Protein AF-A0A072NNE7-F1 (afdb_monomer_lite)

Organism: NCBI:txid1348973

Secondary structure (DSSP, 8-state):
-HHHHHHHHHHHHHHHHHHHHHS-GGG---S-HHHHH-TTT--SS---SS-----EEEEE--TTTHHHHHHHHHHTT---EEEE-HHHHTT-HHHHTS--

Sequence (100 aa):
MRFFRCFLIIEILFLVFVGLACFPISAHATSYPLQAKYPEVMIYKAHTTQKVIALSFDDGPDQRFTPLILNILNKYDVKATFFFIGYKSSDLPRCCKKNL

Radius of gyration: 27.36 Å; chains: 1; bounding box: 34×36×84 Å

Structure (mmCIF, N/CA/C/O backbone):
data_AF-A0A072NNE7-F1
#
_entry.id   AF-A0A072NNE7-F1
#
loop_
_atom_site.group_PDB
_atom_site.id
_atom_site.type_symbol
_atom_site.label_atom_id
_atom_site.label_alt_id
_atom_site.label_comp_id
_atom_site.label_asym_id
_atom_site.label_entity_id
_atom_site.label_seq_id
_atom_site.pdbx_PDB_ins_code
_atom_site.Cartn_x
_atom_site.Cartn_y
_atom_site.Cartn_z
_atom_site.occupancy
_atom_site.B_iso_or_equiv
_atom_site.auth_seq_id
_atom_site.auth_comp_id
_atom_site.auth_asym_id
_atom_site.auth_atom_id
_atom_site.pdbx_PDB_model_num
ATOM 1 N N . MET A 1 1 ? -16.130 17.038 64.021 1.00 59.88 1 MET A N 1
ATOM 2 C CA . MET A 1 1 ? -15.289 16.091 63.241 1.00 59.88 1 MET A CA 1
ATOM 3 C C . MET A 1 1 ? -15.932 15.570 61.945 1.00 59.88 1 MET A C 1
ATOM 5 O O . MET A 1 1 ? -15.197 15.313 61.005 1.00 59.88 1 MET A O 1
ATOM 9 N N . ARG A 1 2 ? -17.266 15.414 61.842 1.00 64.38 2 ARG A N 1
ATOM 10 C CA . ARG A 1 2 ? -17.942 14.986 60.591 1.00 64.38 2 ARG A CA 1
ATOM 11 C C . ARG A 1 2 ? -17.902 16.032 59.462 1.00 64.38 2 ARG A C 1
ATOM 13 O O . ARG A 1 2 ? -17.668 15.671 58.320 1.00 64.38 2 ARG A O 1
ATOM 20 N N . PHE A 1 3 ? -18.040 17.316 59.797 1.00 66.75 3 PHE A N 1
ATOM 21 C CA . PHE A 1 3 ? -18.038 18.420 58.825 1.00 66.75 3 PHE A CA 1
ATOM 22 C C . PHE A 1 3 ? -16.689 18.573 58.096 1.00 66.75 3 PHE A C 1
ATOM 24 O O . PHE A 1 3 ? -16.640 18.683 56.878 1.00 66.75 3 PHE A O 1
ATOM 31 N N . PHE A 1 4 ? -15.585 18.447 58.841 1.00 73.25 4 PHE A N 1
ATOM 32 C CA . PHE A 1 4 ? -14.223 18.496 58.299 1.00 73.25 4 PHE A CA 1
ATOM 33 C C . PHE A 1 4 ? -13.918 17.312 57.364 1.00 73.25 4 PHE A C 1
ATOM 35 O O . PHE A 1 4 ? -13.197 17.457 56.384 1.00 73.25 4 PHE A O 1
ATOM 42 N N . ARG A 1 5 ? -14.520 16.142 57.631 1.00 75.06 5 ARG A N 1
ATOM 43 C CA . ARG A 1 5 ? -14.397 14.954 56.771 1.00 75.06 5 ARG A CA 1
ATOM 44 C C . ARG A 1 5 ? -15.151 15.122 55.450 1.00 75.06 5 ARG A C 1
ATOM 46 O O . ARG A 1 5 ? -14.619 14.713 54.430 1.00 75.06 5 ARG A O 1
ATOM 53 N N . CYS A 1 6 ? -16.330 15.754 55.437 1.00 75.12 6 CYS A N 1
ATOM 54 C CA . CYS A 1 6 ? -17.034 16.060 54.183 1.00 75.12 6 CYS A CA 1
ATOM 55 C C . CYS A 1 6 ? -16.293 17.100 53.338 1.00 75.12 6 CYS A C 1
ATOM 57 O O . CYS A 1 6 ? -16.187 16.921 52.130 1.00 75.12 6 CYS A O 1
ATOM 59 N N . PHE A 1 7 ? -15.748 18.146 53.965 1.00 81.38 7 PHE A N 1
ATOM 60 C CA . PHE A 1 7 ? -14.992 19.178 53.253 1.00 81.38 7 PHE A CA 1
ATOM 61 C C . PHE A 1 7 ? -13.748 18.594 52.564 1.00 81.38 7 PHE A C 1
ATOM 63 O O . PHE A 1 7 ? -13.526 18.825 51.381 1.00 81.38 7 PHE A O 1
ATOM 70 N N . LEU A 1 8 ? -13.011 17.728 53.270 1.00 82.56 8 LEU A N 1
ATOM 71 C CA . LEU A 1 8 ? -11.851 17.026 52.718 1.00 82.56 8 LEU A CA 1
ATOM 72 C C . LEU A 1 8 ? -12.220 16.102 51.542 1.00 82.56 8 LEU A C 1
ATOM 74 O O . LEU A 1 8 ? -11.478 16.019 50.571 1.00 82.56 8 LEU A O 1
ATOM 78 N N . ILE A 1 9 ? -13.367 15.417 51.608 1.00 87.75 9 ILE A N 1
ATOM 79 C CA . ILE A 1 9 ? -13.832 14.539 50.523 1.00 87.75 9 ILE A CA 1
ATOM 80 C C . ILE A 1 9 ? -14.207 15.355 49.282 1.00 87.75 9 ILE A C 1
ATOM 82 O O . ILE A 1 9 ? -13.862 14.955 48.175 1.00 87.75 9 ILE A O 1
ATOM 86 N N . ILE A 1 10 ? -14.883 16.493 49.453 1.00 88.69 10 ILE A N 1
ATOM 87 C CA . ILE A 1 10 ? -15.289 17.356 48.335 1.00 88.69 10 ILE A CA 1
ATOM 88 C C . ILE A 1 10 ? -14.060 17.949 47.634 1.00 88.69 10 ILE A C 1
ATOM 90 O O . ILE A 1 10 ? -13.996 17.909 46.409 1.00 88.69 10 ILE A O 1
ATOM 94 N N . GLU A 1 11 ? -13.060 18.405 48.389 1.00 87.31 11 GLU A N 1
ATOM 95 C CA . GLU A 1 11 ? -11.783 18.891 47.843 1.00 87.31 11 GLU A CA 1
ATOM 96 C C . GLU A 1 11 ? -11.021 17.796 47.081 1.00 87.31 11 GLU A C 1
ATOM 98 O O . GLU A 1 11 ? -10.560 18.011 45.961 1.00 87.31 11 GLU A O 1
ATOM 103 N N . ILE A 1 12 ? -10.946 16.579 47.634 1.00 89.81 12 ILE A N 1
ATOM 104 C CA . ILE A 1 12 ? -10.305 15.443 46.952 1.00 89.81 12 ILE A CA 1
ATOM 105 C C . ILE A 1 12 ? -11.055 15.088 45.662 1.00 89.81 12 ILE A C 1
ATOM 107 O O . ILE A 1 12 ? -10.425 14.869 44.630 1.00 89.81 12 ILE 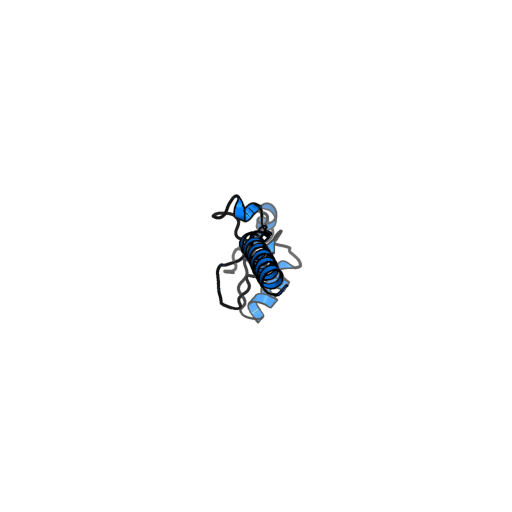A O 1
ATOM 111 N N . LEU A 1 13 ? -12.390 15.052 45.689 1.00 90.38 13 LEU A N 1
ATOM 112 C CA . LEU A 1 13 ? -13.200 14.766 44.503 1.00 90.38 13 LEU A CA 1
ATOM 113 C C . LEU A 1 13 ? -13.061 15.859 43.436 1.00 90.38 13 LEU A C 1
ATOM 115 O O . LEU A 1 13 ? -12.994 15.537 42.251 1.00 90.38 13 LEU A O 1
ATOM 119 N N . PHE A 1 14 ? -12.966 17.127 43.840 1.00 90.00 14 PHE A N 1
ATOM 120 C CA . PHE A 1 14 ? -12.728 18.246 42.932 1.00 90.00 14 PHE A CA 1
ATOM 121 C C . PHE A 1 14 ? -11.342 18.158 42.283 1.00 90.00 14 PHE A C 1
ATOM 123 O O . PHE A 1 14 ? -11.235 18.263 41.063 1.00 90.00 14 PHE A O 1
ATOM 130 N N . LEU A 1 15 ? -10.295 17.862 43.058 1.00 86.69 15 LEU A N 1
ATOM 131 C CA . LEU A 1 15 ? -8.940 17.659 42.535 1.00 86.69 15 LEU A CA 1
ATOM 132 C C . LEU A 1 15 ? -8.844 16.444 41.600 1.00 86.69 15 LEU A C 1
ATOM 134 O O . LEU A 1 15 ? -8.152 16.511 40.587 1.00 86.69 15 LEU A O 1
ATOM 138 N N . VAL A 1 16 ? -9.566 15.356 41.887 1.00 88.06 16 VAL A N 1
ATOM 139 C CA . VAL A 1 16 ? -9.652 14.185 40.996 1.00 88.06 16 VAL A CA 1
ATOM 140 C C . VAL A 1 16 ? -10.404 14.523 39.708 1.00 88.06 16 VAL A C 1
ATOM 142 O O . VAL A 1 16 ? -9.962 14.131 38.631 1.00 88.06 16 VAL A O 1
ATOM 145 N N . PHE A 1 17 ? -11.504 15.274 39.788 1.00 88.06 17 PHE A N 1
ATOM 146 C CA . PHE A 1 17 ? -12.270 15.699 38.616 1.00 88.06 17 PHE A CA 1
ATOM 147 C C . PHE A 1 17 ? -11.467 16.652 37.725 1.00 88.06 17 PHE A C 1
ATOM 149 O O . PHE A 1 17 ? -11.391 16.438 36.517 1.00 88.06 17 PHE A O 1
ATOM 156 N N . VAL A 1 18 ? -10.806 17.653 38.317 1.00 85.69 18 VAL A N 1
ATOM 157 C CA . VAL A 1 18 ? -9.891 18.555 37.604 1.00 85.69 18 VAL A CA 1
ATOM 158 C C . VAL A 1 18 ? -8.718 17.765 37.024 1.00 85.69 18 VAL A C 1
ATOM 160 O O . VAL A 1 18 ? -8.373 17.971 35.868 1.00 85.69 18 VAL A O 1
ATOM 163 N N . GLY A 1 19 ? -8.153 16.811 37.767 1.00 80.19 19 GLY A N 1
ATOM 164 C CA . GLY A 1 19 ? -7.098 15.924 37.277 1.00 80.19 19 GLY A CA 1
ATOM 165 C C . GLY A 1 19 ? -7.529 15.080 36.074 1.00 80.19 19 GLY A C 1
ATOM 166 O O . GLY A 1 19 ? -6.794 15.010 35.097 1.00 80.19 19 GLY A O 1
ATOM 167 N N . LEU A 1 20 ? -8.728 14.491 36.096 1.00 79.81 20 LEU A N 1
ATOM 168 C CA . LEU A 1 20 ? -9.275 13.695 34.987 1.00 79.81 20 LEU A CA 1
ATOM 169 C C . LEU A 1 20 ? -9.667 14.551 33.775 1.00 79.81 20 LEU A C 1
ATOM 171 O O . LEU A 1 20 ? -9.452 14.127 32.644 1.00 79.81 20 LEU A O 1
ATOM 175 N N . ALA A 1 21 ? -10.219 15.746 33.994 1.00 75.56 21 ALA A N 1
ATOM 176 C CA . ALA A 1 21 ? -10.583 16.676 32.924 1.00 75.56 21 ALA A CA 1
ATOM 177 C C . ALA A 1 21 ? -9.357 17.352 32.287 1.00 75.56 21 ALA A C 1
ATOM 179 O O . ALA A 1 21 ? -9.386 17.704 31.109 1.00 75.56 21 ALA A O 1
ATOM 180 N N . CYS A 1 22 ? -8.288 17.539 33.067 1.00 67.00 22 CYS A N 1
ATOM 181 C CA . CYS A 1 22 ? -7.059 18.208 32.648 1.00 67.00 22 CYS A CA 1
ATOM 182 C C . CYS A 1 22 ? -5.946 17.225 32.261 1.00 67.00 22 CYS A C 1
ATOM 184 O O . CYS A 1 22 ? -4.925 17.669 31.746 1.00 67.00 22 CYS A O 1
ATOM 186 N N . PHE A 1 23 ? -6.129 15.909 32.453 1.00 64.25 23 PHE A N 1
ATOM 187 C CA . PHE A 1 23 ? -5.321 14.901 31.770 1.00 64.25 23 PHE A CA 1
ATOM 188 C C . PHE A 1 23 ? -5.658 15.013 30.286 1.00 64.25 23 PHE A C 1
ATOM 190 O O . PHE A 1 23 ? -6.724 14.561 29.855 1.00 64.25 23 PHE A O 1
ATOM 197 N N . PRO A 1 24 ? -4.795 15.646 29.479 1.00 57.66 24 PRO A N 1
ATOM 198 C CA . PRO A 1 24 ? -5.088 15.778 28.078 1.00 57.66 24 PRO A CA 1
ATOM 199 C C . PRO A 1 24 ? -5.056 14.358 27.516 1.00 57.66 24 PRO A C 1
ATOM 201 O O . PRO A 1 24 ? -4.017 13.696 27.520 1.00 57.66 24 PRO A O 1
ATOM 204 N N . ILE A 1 25 ? -6.173 13.913 26.941 1.00 58.25 25 ILE A N 1
ATOM 205 C CA . ILE A 1 25 ? -6.207 12.761 26.022 1.00 58.25 25 ILE A CA 1
ATOM 206 C C . ILE A 1 25 ? -5.310 13.043 24.784 1.00 58.25 25 ILE A C 1
ATOM 208 O O . ILE A 1 25 ? -5.137 12.214 23.898 1.00 58.25 25 ILE A O 1
ATOM 212 N N . SER A 1 26 ? -4.653 14.205 24.729 1.00 53.09 26 SER A N 1
ATOM 213 C CA . SER A 1 26 ? -3.674 14.626 23.729 1.00 53.09 26 SER A CA 1
ATOM 214 C C . SER A 1 26 ? -2.340 13.873 23.754 1.00 53.09 26 SER A C 1
ATOM 216 O O . SER A 1 26 ? -1.460 14.209 22.968 1.00 53.09 26 SER A O 1
ATOM 218 N N . ALA A 1 27 ? -2.180 12.807 24.549 1.00 53.66 27 ALA A N 1
ATOM 219 C CA . ALA A 1 27 ? -1.101 11.840 24.315 1.00 53.66 27 ALA A CA 1
ATOM 220 C C . ALA A 1 27 ? -1.277 11.048 22.998 1.00 53.66 27 ALA A C 1
ATOM 222 O O . ALA A 1 27 ? -0.472 10.175 22.688 1.00 53.66 27 ALA A O 1
ATOM 223 N N . HIS A 1 28 ? -2.273 11.383 22.172 1.00 55.41 28 HIS A N 1
ATOM 224 C CA . HIS A 1 28 ? -2.260 11.094 20.741 1.00 55.41 28 HIS A CA 1
ATOM 225 C C . HIS A 1 28 ? -1.272 12.026 20.011 1.00 55.41 28 HIS A C 1
ATOM 227 O O . HIS A 1 28 ? -1.627 12.724 19.063 1.00 55.41 28 HIS A O 1
ATOM 233 N N . ALA A 1 29 ? -0.013 12.059 20.459 1.00 56.03 29 ALA A N 1
ATOM 234 C CA . ALA A 1 29 ? 1.076 12.522 19.615 1.00 56.03 29 ALA A CA 1
ATOM 235 C C . ALA A 1 29 ? 1.051 11.624 18.375 1.00 56.03 29 ALA A C 1
ATOM 237 O O . ALA A 1 29 ? 1.362 10.435 18.437 1.00 56.03 29 ALA A O 1
ATOM 238 N N . THR A 1 30 ? 0.543 12.174 17.276 1.00 61.88 30 THR A N 1
ATOM 239 C CA . THR A 1 30 ? 0.313 11.466 16.023 1.00 61.88 30 THR A CA 1
ATOM 240 C C . THR A 1 30 ? 1.616 10.803 15.599 1.00 61.88 30 THR A C 1
ATOM 242 O O . THR A 1 30 ? 2.589 11.501 15.314 1.00 61.88 30 THR A O 1
ATOM 245 N N . SER A 1 31 ? 1.643 9.474 15.520 1.00 74.19 31 SER A N 1
ATOM 246 C CA . SER A 1 31 ? 2.806 8.658 15.128 1.00 74.19 31 SER A CA 1
ATOM 247 C C . SER A 1 31 ? 3.321 8.939 13.702 1.00 74.19 31 SER A C 1
ATOM 249 O O . SER A 1 31 ? 4.250 8.287 13.237 1.00 74.19 31 SER A O 1
ATOM 251 N N . TYR A 1 32 ? 2.731 9.916 13.006 1.00 84.75 32 TYR A N 1
ATOM 252 C CA . TYR A 1 32 ? 2.945 10.248 11.602 1.00 84.75 32 TYR A CA 1
ATOM 253 C C . TYR A 1 32 ? 3.102 11.771 11.424 1.00 84.75 32 TYR A C 1
ATOM 255 O O . TYR A 1 32 ? 2.204 12.436 10.899 1.00 84.75 32 TYR A O 1
ATOM 263 N N . PRO A 1 33 ? 4.232 12.361 11.855 1.00 87.88 33 PRO A N 1
ATOM 264 C CA . PRO A 1 33 ? 4.435 13.813 11.820 1.00 87.88 33 PRO A CA 1
ATOM 265 C C . PRO A 1 33 ? 4.331 14.398 10.403 1.00 87.88 33 PRO A C 1
ATOM 267 O O . PRO A 1 33 ? 3.870 15.523 10.226 1.00 87.88 33 PRO A O 1
ATOM 270 N N . LEU A 1 34 ? 4.704 13.626 9.375 1.00 91.56 34 LEU A N 1
ATOM 271 C CA . LEU A 1 34 ? 4.585 14.048 7.978 1.00 91.56 34 LEU A CA 1
ATOM 272 C C . LEU A 1 34 ? 3.133 14.116 7.495 1.00 91.56 34 LEU A C 1
ATOM 274 O O . LEU A 1 34 ? 2.805 15.029 6.746 1.00 91.56 34 LEU A O 1
ATOM 278 N N . GLN A 1 35 ? 2.255 13.220 7.952 1.00 92.62 35 GLN A N 1
ATOM 279 C CA . GLN A 1 35 ? 0.824 13.291 7.639 1.00 92.62 35 GLN A CA 1
ATOM 280 C C . GLN A 1 35 ? 0.144 14.443 8.372 1.00 92.62 35 GLN A C 1
ATOM 282 O O . GLN A 1 35 ? -0.688 15.122 7.785 1.00 92.62 35 GLN A O 1
ATOM 287 N N . ALA A 1 36 ? 0.540 14.733 9.613 1.00 89.62 36 ALA A N 1
ATOM 288 C CA . ALA A 1 36 ? 0.049 15.922 10.309 1.00 89.62 36 ALA A CA 1
ATOM 289 C C . ALA A 1 36 ? 0.451 17.219 9.580 1.00 89.62 36 ALA A C 1
ATOM 291 O O . ALA A 1 36 ? -0.336 18.159 9.502 1.00 89.62 36 ALA A O 1
ATOM 292 N N . LYS A 1 37 ? 1.667 17.262 9.020 1.00 93.94 37 LYS A N 1
ATOM 293 C CA . LYS A 1 37 ? 2.180 18.424 8.284 1.00 93.94 37 LYS A CA 1
ATOM 294 C C . LYS A 1 37 ? 1.624 18.539 6.857 1.00 93.94 37 LYS A C 1
ATOM 296 O O . LYS A 1 37 ? 1.452 19.655 6.375 1.00 93.94 37 LYS A O 1
ATOM 301 N N . TYR A 1 38 ? 1.355 17.417 6.187 1.00 94.44 38 TYR A N 1
ATOM 302 C CA . TYR A 1 38 ? 0.912 17.356 4.788 1.00 94.44 38 TYR A CA 1
ATOM 303 C C . TYR A 1 38 ? -0.258 16.367 4.604 1.00 94.44 38 TYR A C 1
ATOM 305 O O . TYR A 1 38 ? -0.091 15.349 3.929 1.00 94.44 38 TYR A O 1
ATOM 313 N N . PRO A 1 39 ? -1.442 16.639 5.178 1.00 90.19 39 PRO A N 1
ATOM 314 C CA . PRO A 1 39 ? -2.535 15.663 5.272 1.00 90.19 39 PRO A CA 1
ATOM 315 C C . PRO A 1 39 ? -3.104 15.212 3.920 1.00 90.19 39 PRO A C 1
ATOM 317 O O . PRO A 1 39 ? -3.566 14.083 3.803 1.00 90.19 39 PRO A O 1
ATOM 320 N N . GLU A 1 40 ? -3.022 16.062 2.895 1.00 90.56 40 GLU A N 1
ATOM 321 C CA . GLU A 1 40 ? -3.517 15.767 1.541 1.00 90.56 40 GLU A CA 1
ATOM 322 C C . GLU A 1 40 ? -2.548 14.910 0.708 1.00 90.56 40 GLU A C 1
ATOM 324 O O . GLU A 1 40 ? -2.939 14.313 -0.290 1.00 90.56 40 GLU A O 1
ATOM 329 N N . VAL A 1 41 ? -1.266 14.871 1.086 1.00 92.56 41 VAL A N 1
ATOM 330 C CA . VAL A 1 41 ? -0.201 14.234 0.287 1.00 92.56 41 VAL A CA 1
ATOM 331 C C . VAL A 1 41 ? 0.351 12.997 0.987 1.00 92.56 41 VAL A C 1
ATOM 333 O O . VAL A 1 41 ? 0.652 11.992 0.348 1.00 92.56 41 VAL A O 1
ATOM 336 N N . MET A 1 42 ? 0.491 13.062 2.308 1.00 92.88 42 MET A N 1
ATOM 337 C CA . MET A 1 42 ? 1.064 12.001 3.125 1.00 92.88 42 MET A CA 1
ATOM 338 C C . MET A 1 42 ? -0.058 11.193 3.767 1.00 92.88 42 MET A C 1
ATOM 340 O O . MET A 1 42 ? -0.622 11.594 4.781 1.00 92.88 42 MET A O 1
ATOM 344 N N . ILE A 1 43 ? -0.358 10.032 3.187 1.00 91.19 43 ILE A N 1
ATOM 345 C CA . ILE A 1 43 ? -1.386 9.110 3.676 1.00 91.19 43 ILE A CA 1
ATOM 346 C C . ILE A 1 43 ? -0.703 7.815 4.124 1.00 91.19 43 ILE A C 1
ATOM 348 O O . ILE A 1 43 ? -0.278 7.019 3.292 1.00 91.19 43 ILE A O 1
ATOM 352 N N . TYR A 1 44 ? -0.622 7.575 5.436 1.00 91.19 44 TYR A N 1
ATOM 353 C CA . TYR A 1 44 ? -0.063 6.323 5.976 1.00 91.19 44 TYR A CA 1
ATOM 354 C C . TYR A 1 44 ? -1.107 5.211 6.117 1.00 91.19 44 TYR A C 1
ATOM 356 O O . TYR A 1 44 ? -0.764 4.030 6.147 1.00 91.19 44 TYR A O 1
ATOM 364 N N . LYS A 1 45 ? -2.390 5.571 6.237 1.00 91.50 45 LYS A N 1
ATOM 365 C CA . LYS A 1 45 ? -3.496 4.625 6.403 1.00 91.50 45 LYS A CA 1
ATOM 366 C C . LYS A 1 45 ? -4.775 5.180 5.783 1.00 91.50 45 LYS A C 1
ATOM 368 O O . LYS A 1 45 ? -5.101 6.349 5.966 1.00 91.50 45 LYS A O 1
ATOM 373 N N . ALA A 1 46 ? -5.536 4.311 5.120 1.00 90.75 46 ALA A N 1
ATOM 374 C CA . ALA A 1 46 ? -6.870 4.643 4.638 1.00 90.75 46 ALA A CA 1
ATOM 375 C C . ALA A 1 46 ? -7.859 4.850 5.799 1.00 90.75 46 ALA A C 1
ATOM 377 O O . ALA A 1 46 ? -7.891 4.077 6.763 1.00 90.75 46 ALA A O 1
ATOM 378 N N . HIS A 1 47 ? -8.719 5.860 5.682 1.00 90.94 47 HIS A N 1
ATOM 379 C CA . HIS A 1 47 ? -9.820 6.067 6.616 1.00 90.94 47 HIS A CA 1
ATOM 380 C C . HIS A 1 47 ? -10.960 5.080 6.313 1.00 90.94 47 HIS A C 1
ATOM 382 O O . HIS A 1 47 ? -11.849 5.351 5.508 1.00 90.94 47 HIS A O 1
ATOM 388 N N . THR A 1 48 ? -10.913 3.901 6.934 1.00 94.50 48 THR A N 1
ATOM 389 C CA . THR A 1 48 ? -11.895 2.829 6.728 1.00 94.50 48 THR A CA 1
ATOM 390 C C . THR A 1 48 ? -12.138 2.032 8.006 1.00 94.50 48 THR A C 1
ATOM 392 O O . THR A 1 48 ? -11.240 1.857 8.831 1.00 94.50 48 THR A O 1
ATOM 395 N N . THR A 1 49 ? -13.365 1.536 8.158 1.00 96.25 49 THR A N 1
ATOM 396 C CA . THR A 1 49 ? -13.771 0.594 9.214 1.00 96.25 49 THR A CA 1
ATOM 397 C C . THR A 1 49 ? -13.682 -0.864 8.760 1.00 96.25 49 THR A C 1
ATOM 399 O O . THR A 1 49 ? -13.843 -1.779 9.567 1.00 96.25 49 THR A O 1
ATOM 402 N N . GLN A 1 50 ? -13.422 -1.100 7.472 1.00 97.38 50 GLN A N 1
ATOM 403 C CA . GLN A 1 50 ? -13.297 -2.439 6.912 1.00 97.38 50 GLN A CA 1
ATOM 404 C C . GLN A 1 50 ? -11.934 -3.048 7.260 1.00 97.38 50 GLN A C 1
ATOM 406 O O . GLN A 1 50 ? -10.923 -2.349 7.344 1.00 97.38 50 GLN A O 1
ATOM 411 N N . LYS A 1 51 ? -11.888 -4.376 7.418 1.00 96.69 51 LYS A N 1
ATOM 412 C CA . LYS A 1 51 ? -10.637 -5.127 7.601 1.00 96.69 51 LYS A CA 1
ATOM 413 C C . LYS A 1 51 ? -9.941 -5.323 6.256 1.00 96.69 51 LYS A C 1
ATOM 415 O O . LYS A 1 51 ? -10.001 -6.399 5.671 1.00 96.69 51 LYS A O 1
ATOM 420 N N . VAL A 1 52 ? -9.313 -4.261 5.770 1.00 96.31 52 VAL A N 1
ATOM 421 C CA . VAL A 1 52 ? -8.596 -4.237 4.491 1.00 96.31 52 VAL A CA 1
ATOM 422 C C . VAL A 1 52 ? -7.149 -3.804 4.689 1.00 96.31 52 VAL A C 1
ATOM 424 O O . VAL A 1 52 ? -6.829 -3.066 5.622 1.00 96.31 52 VAL A O 1
ATOM 427 N N . ILE A 1 53 ? -6.282 -4.262 3.791 1.00 96.19 53 ILE A N 1
ATOM 428 C CA . ILE A 1 53 ? -4.885 -3.839 3.689 1.00 96.19 53 ILE A CA 1
ATOM 429 C C . ILE A 1 53 ? -4.590 -3.443 2.242 1.00 96.19 53 ILE A C 1
ATOM 431 O O . ILE A 1 53 ? -5.198 -3.981 1.319 1.00 96.19 53 ILE A O 1
ATOM 435 N N . ALA A 1 54 ? -3.658 -2.514 2.053 1.00 95.62 54 ALA A N 1
ATOM 436 C CA . ALA A 1 54 ? -3.102 -2.183 0.748 1.00 95.62 54 ALA A CA 1
ATOM 437 C C . ALA A 1 54 ? -1.663 -2.704 0.691 1.00 95.62 54 ALA A C 1
ATOM 439 O O . ALA A 1 54 ? -0.882 -2.449 1.606 1.00 95.62 54 ALA A O 1
ATOM 440 N N . LEU A 1 55 ? -1.328 -3.447 -0.362 1.00 96.69 55 LEU A N 1
ATOM 441 C CA . LEU A 1 55 ? 0.035 -3.905 -0.614 1.00 96.69 55 LEU A CA 1
ATOM 442 C C . LEU A 1 55 ? 0.709 -2.935 -1.584 1.00 96.69 55 LEU A C 1
ATOM 444 O O . LEU A 1 55 ? 0.189 -2.696 -2.677 1.00 96.69 55 LEU A O 1
ATOM 448 N N . SER A 1 56 ? 1.863 -2.403 -1.189 1.00 93.56 56 SER A N 1
ATOM 449 C CA . SER A 1 56 ? 2.727 -1.596 -2.046 1.00 93.56 56 SER A CA 1
ATOM 450 C C . SER A 1 56 ? 4.154 -2.130 -2.043 1.00 93.56 56 SER A C 1
ATOM 452 O O . SER A 1 56 ? 4.633 -2.622 -1.022 1.00 93.56 56 SER A O 1
ATOM 454 N N . PHE A 1 57 ? 4.826 -2.030 -3.186 1.00 93.25 57 PHE A N 1
ATOM 455 C CA . PHE A 1 57 ? 6.210 -2.459 -3.362 1.00 93.25 57 PHE A CA 1
ATOM 456 C C . PHE A 1 57 ? 7.041 -1.319 -3.950 1.00 93.25 57 PHE A C 1
ATOM 458 O O . PHE A 1 57 ? 6.702 -0.812 -5.020 1.00 93.25 57 PHE A O 1
ATOM 465 N N . ASP A 1 58 ? 8.137 -0.974 -3.279 1.00 90.75 58 ASP A N 1
ATOM 466 C CA . ASP A 1 58 ? 9.081 0.057 -3.715 1.00 90.75 58 ASP A CA 1
ATOM 467 C C . ASP A 1 58 ? 10.258 -0.556 -4.499 1.00 90.75 58 ASP A C 1
ATOM 469 O O . ASP A 1 58 ? 10.456 -1.773 -4.530 1.00 90.75 58 ASP A O 1
ATOM 473 N N . ASP A 1 59 ? 11.045 0.299 -5.152 1.00 86.56 59 ASP A N 1
ATOM 474 C CA . ASP A 1 59 ? 12.347 -0.009 -5.768 1.00 86.56 59 ASP A CA 1
ATOM 475 C C . ASP A 1 59 ? 12.376 -0.987 -6.964 1.00 86.56 59 ASP A C 1
ATOM 477 O O . ASP A 1 59 ? 13.457 -1.396 -7.422 1.00 86.56 59 ASP A O 1
ATOM 481 N N . GLY A 1 60 ? 11.211 -1.335 -7.519 1.00 81.38 60 GLY A N 1
ATOM 482 C CA . GLY A 1 60 ? 11.078 -2.222 -8.682 1.00 81.38 60 GLY A CA 1
ATOM 483 C C . GLY A 1 60 ? 11.264 -1.542 -10.058 1.00 81.38 60 GLY A C 1
ATOM 484 O O . GLY A 1 60 ? 11.497 -0.334 -10.130 1.00 81.38 60 GLY A O 1
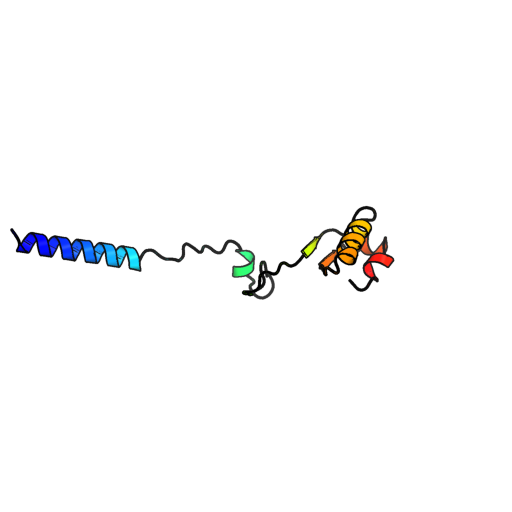ATOM 485 N N . PRO A 1 61 ? 11.114 -2.295 -11.168 1.00 87.12 61 PRO A N 1
ATOM 486 C CA . PRO A 1 61 ? 11.006 -3.751 -11.211 1.00 87.12 61 PRO A CA 1
ATOM 487 C C . PRO A 1 61 ? 12.372 -4.423 -11.005 1.00 87.12 61 PRO A C 1
ATOM 489 O O . PRO A 1 61 ? 13.386 -4.009 -11.560 1.00 87.12 61 PRO A O 1
ATOM 492 N N . ASP A 1 62 ? 12.390 -5.490 -10.214 1.00 87.50 62 ASP A N 1
ATOM 493 C CA . ASP A 1 62 ? 13.529 -6.396 -10.087 1.00 87.50 62 ASP A CA 1
ATOM 494 C C . ASP A 1 62 ? 13.345 -7.578 -11.048 1.00 87.50 62 ASP A C 1
ATOM 496 O O . ASP A 1 62 ? 12.292 -8.223 -11.064 1.00 87.50 62 ASP A O 1
ATOM 500 N N . GLN A 1 63 ? 14.368 -7.889 -11.848 1.00 85.88 63 GLN A N 1
ATOM 501 C CA . GLN A 1 63 ? 14.275 -8.932 -12.875 1.00 85.88 63 GLN A CA 1
ATOM 502 C C . GLN A 1 63 ? 14.042 -10.335 -12.300 1.00 85.88 63 GLN A C 1
ATOM 504 O O . GLN A 1 63 ? 13.432 -11.175 -12.966 1.00 85.88 63 GLN A O 1
ATOM 509 N N . ARG A 1 64 ? 14.504 -10.603 -11.075 1.00 88.62 64 ARG A N 1
ATOM 510 C CA . ARG A 1 64 ? 14.402 -11.914 -10.431 1.00 88.62 64 ARG A CA 1
ATOM 511 C C . ARG A 1 64 ? 13.127 -12.040 -9.605 1.00 88.62 64 ARG A C 1
ATOM 513 O O . ARG A 1 64 ? 12.460 -13.070 -9.677 1.00 88.62 64 ARG A O 1
ATOM 520 N N . PHE A 1 65 ? 12.791 -11.022 -8.818 1.00 90.62 65 PHE A N 1
ATOM 521 C CA . PHE A 1 65 ? 11.739 -11.110 -7.806 1.00 90.62 65 PHE A CA 1
ATOM 522 C C . PHE A 1 65 ? 10.389 -10.568 -8.271 1.00 90.62 65 PHE A C 1
ATOM 524 O O . PHE A 1 65 ? 9.365 -11.172 -7.944 1.00 90.62 65 PHE A O 1
ATOM 531 N N . THR A 1 66 ? 10.344 -9.495 -9.069 1.00 90.25 66 THR A N 1
ATOM 532 C CA . THR A 1 66 ? 9.062 -8.916 -9.509 1.00 90.25 66 THR A CA 1
ATOM 533 C C . THR A 1 66 ? 8.185 -9.929 -10.259 1.00 90.25 66 THR A C 1
ATOM 535 O O . THR A 1 66 ? 7.008 -10.032 -9.913 1.00 90.25 66 THR A O 1
ATOM 538 N N . PRO A 1 67 ? 8.694 -10.764 -11.191 1.00 90.31 67 PRO A N 1
ATOM 539 C CA . PRO A 1 67 ? 7.873 -11.795 -11.833 1.00 90.31 67 PRO A CA 1
ATOM 540 C C . PRO A 1 67 ? 7.298 -12.827 -10.852 1.00 90.31 67 PRO A C 1
ATOM 542 O O . PRO A 1 67 ? 6.164 -13.274 -11.024 1.00 90.31 67 PRO A O 1
ATOM 545 N N . LEU A 1 68 ? 8.054 -13.191 -9.812 1.00 93.50 68 LEU A N 1
ATOM 546 C CA . LEU A 1 68 ? 7.614 -14.153 -8.798 1.00 93.50 68 LEU A CA 1
ATOM 547 C C . LEU A 1 68 ? 6.493 -13.568 -7.933 1.00 93.50 68 LEU A C 1
ATOM 549 O O . LEU A 1 68 ? 5.485 -14.238 -7.712 1.00 93.50 68 LEU A O 1
ATOM 553 N N . ILE A 1 69 ? 6.633 -12.307 -7.514 1.00 93.88 69 ILE A N 1
ATOM 554 C CA . ILE A 1 69 ? 5.600 -11.584 -6.761 1.00 93.88 69 ILE A CA 1
ATOM 555 C C . ILE A 1 69 ? 4.319 -11.475 -7.599 1.00 93.88 69 ILE A C 1
ATOM 557 O O . ILE A 1 69 ? 3.247 -11.836 -7.119 1.00 93.88 69 ILE A O 1
ATOM 561 N N . LEU A 1 70 ? 4.426 -11.064 -8.868 1.00 92.62 70 LEU A N 1
ATOM 562 C CA . LEU A 1 70 ? 3.279 -10.956 -9.779 1.00 92.62 70 LEU A CA 1
ATOM 563 C C . LEU A 1 70 ? 2.552 -12.293 -9.968 1.00 92.62 70 LEU A C 1
ATOM 565 O O . LEU A 1 70 ? 1.324 -12.323 -10.009 1.00 92.62 70 LEU A O 1
ATOM 569 N N . ASN A 1 71 ? 3.286 -13.405 -10.063 1.00 94.31 71 ASN A N 1
ATOM 570 C CA . ASN A 1 71 ? 2.680 -14.731 -10.180 1.00 94.31 71 ASN A CA 1
ATOM 571 C C . ASN A 1 71 ? 1.886 -15.115 -8.922 1.00 94.31 71 ASN A C 1
ATOM 573 O O . ASN A 1 71 ? 0.816 -15.708 -9.041 1.00 94.31 71 ASN A O 1
ATOM 577 N N . ILE A 1 72 ? 2.385 -14.768 -7.731 1.00 96.75 72 ILE A N 1
ATOM 578 C CA . ILE A 1 72 ? 1.683 -15.020 -6.466 1.00 96.75 72 ILE A CA 1
ATOM 579 C C . ILE A 1 72 ? 0.429 -14.149 -6.374 1.00 96.75 72 ILE A C 1
ATOM 581 O O . ILE A 1 72 ? -0.650 -14.681 -6.134 1.00 96.75 72 ILE A O 1
ATOM 585 N N . LEU A 1 73 ? 0.550 -12.841 -6.612 1.00 96.06 73 LEU A N 1
ATOM 586 C CA . LEU A 1 73 ? -0.588 -11.917 -6.593 1.00 96.06 73 LEU A CA 1
ATOM 587 C C . LEU A 1 73 ? -1.697 -12.378 -7.548 1.00 96.06 73 LEU A C 1
ATOM 589 O O . LEU A 1 73 ? -2.850 -12.476 -7.142 1.00 96.06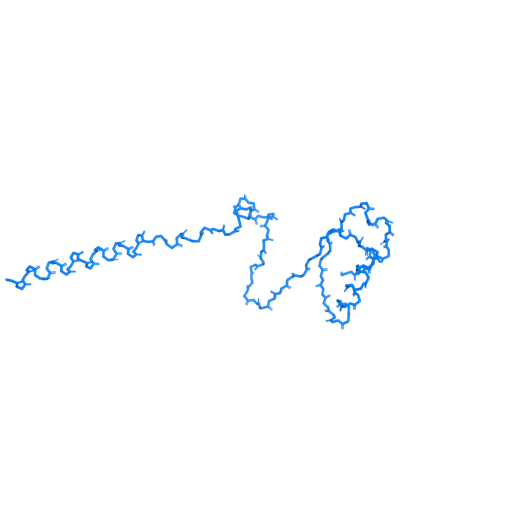 73 LEU A O 1
ATOM 593 N N . ASN A 1 74 ? -1.335 -12.778 -8.771 1.00 95.00 74 ASN A N 1
ATOM 594 C CA . ASN A 1 74 ? -2.288 -13.283 -9.759 1.00 95.00 74 ASN A CA 1
ATOM 595 C C . ASN A 1 74 ? -2.922 -14.625 -9.348 1.00 95.00 74 ASN A C 1
ATOM 597 O O . ASN A 1 74 ? -4.107 -14.843 -9.565 1.00 95.00 74 ASN A O 1
ATOM 601 N N . LYS A 1 75 ? -2.158 -15.527 -8.714 1.00 97.25 75 LYS A N 1
ATOM 602 C CA . LYS A 1 75 ? -2.685 -16.806 -8.204 1.00 97.25 75 LYS A CA 1
ATOM 603 C C . LYS A 1 75 ? -3.799 -16.606 -7.170 1.00 97.25 75 LYS A C 1
ATOM 605 O O . LYS A 1 75 ? -4.697 -17.440 -7.093 1.00 97.25 75 LYS A O 1
ATOM 610 N N . TYR A 1 76 ? -3.713 -15.548 -6.368 1.00 97.44 76 TYR A N 1
ATOM 611 C CA . TYR A 1 76 ? -4.691 -15.233 -5.326 1.00 97.44 76 TYR A CA 1
ATOM 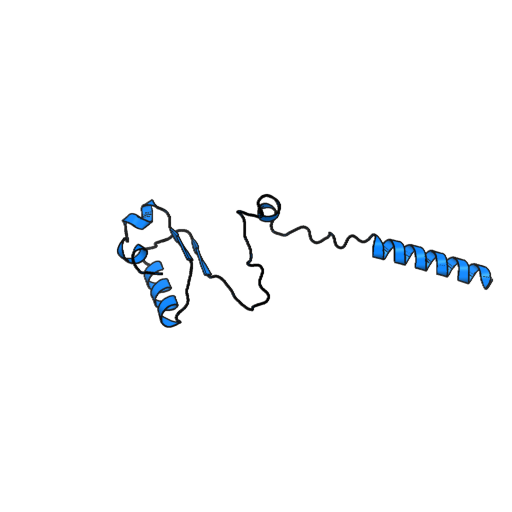612 C C . TYR A 1 76 ? -5.686 -14.135 -5.727 1.00 97.44 76 TYR A C 1
ATOM 614 O O . TYR A 1 76 ? -6.480 -13.731 -4.884 1.00 97.44 76 TYR A O 1
ATOM 622 N N . ASP A 1 77 ? -5.647 -13.661 -6.978 1.00 95.62 77 ASP A N 1
ATOM 623 C CA . ASP A 1 77 ? -6.466 -12.545 -7.477 1.00 95.62 77 ASP A CA 1
ATOM 624 C C . ASP A 1 77 ? -6.370 -11.281 -6.591 1.00 95.62 77 ASP A C 1
ATOM 626 O O . ASP A 1 77 ? -7.353 -10.616 -6.262 1.00 95.62 77 ASP A O 1
ATOM 630 N N . VAL A 1 78 ? -5.148 -10.964 -6.144 1.00 96.81 78 VAL A N 1
ATOM 631 C CA . VAL A 1 78 ? -4.857 -9.820 -5.268 1.00 96.81 78 VAL A CA 1
ATOM 632 C C . VAL A 1 78 ? -4.258 -8.675 -6.076 1.00 96.81 78 VAL A C 1
ATOM 634 O O . VAL A 1 78 ? -3.273 -8.850 -6.791 1.00 96.81 78 VAL A O 1
ATOM 637 N N . LYS A 1 79 ? -4.800 -7.469 -5.889 1.00 94.31 79 LYS A N 1
ATOM 638 C CA . LYS A 1 79 ? -4.253 -6.228 -6.454 1.00 94.31 79 LYS A CA 1
ATOM 639 C C . LYS A 1 79 ? -3.186 -5.626 -5.542 1.00 94.31 79 LYS A C 1
ATOM 641 O O . LYS A 1 79 ? -3.313 -5.675 -4.317 1.00 94.31 79 LYS A O 1
ATOM 646 N N . ALA A 1 80 ? -2.164 -5.019 -6.137 1.00 95.12 80 ALA A N 1
ATOM 647 C CA . ALA A 1 80 ? -1.105 -4.315 -5.418 1.00 95.12 80 ALA A CA 1
ATOM 648 C C . ALA A 1 80 ? -0.554 -3.142 -6.239 1.00 95.12 80 ALA A C 1
ATOM 650 O O . ALA A 1 80 ? -0.619 -3.152 -7.468 1.00 95.12 80 ALA A O 1
ATOM 651 N N . THR A 1 81 ? 0.034 -2.160 -5.558 1.00 93.44 81 THR A N 1
ATOM 652 C CA . THR A 1 81 ? 0.673 -0.994 -6.184 1.00 93.44 81 THR A CA 1
ATOM 653 C C . THR A 1 81 ? 2.185 -1.189 -6.246 1.00 93.44 81 THR A C 1
ATOM 655 O O . THR A 1 81 ? 2.799 -1.621 -5.273 1.00 93.44 81 THR A O 1
ATOM 658 N N . PHE A 1 82 ? 2.812 -0.839 -7.366 1.00 91.31 82 PHE A N 1
ATOM 659 C CA . PHE A 1 82 ? 4.267 -0.877 -7.510 1.00 91.31 82 PHE A CA 1
ATOM 660 C C . PHE A 1 82 ? 4.810 0.521 -7.810 1.00 91.31 82 PHE A C 1
ATOM 662 O O . PHE A 1 82 ? 4.399 1.153 -8.784 1.00 91.31 82 PHE A O 1
ATOM 669 N N . PHE A 1 83 ? 5.759 0.980 -6.999 1.00 90.25 83 PHE A N 1
ATOM 670 C CA . PHE A 1 83 ? 6.483 2.229 -7.198 1.00 90.25 83 PHE A CA 1
ATOM 671 C C . PHE A 1 83 ? 7.835 1.921 -7.844 1.00 90.25 83 PHE A C 1
ATOM 673 O O . PHE A 1 83 ? 8.783 1.485 -7.193 1.00 90.25 83 PHE A O 1
ATOM 680 N N . PHE A 1 84 ? 7.904 2.090 -9.166 1.00 87.00 84 PHE A N 1
ATOM 681 C CA . PHE A 1 84 ? 9.104 1.771 -9.933 1.00 87.00 84 PHE A CA 1
ATOM 682 C C . PHE A 1 84 ? 10.111 2.912 -9.965 1.00 87.00 84 PHE A C 1
ATOM 684 O O . PHE A 1 84 ? 9.757 4.084 -10.094 1.00 87.00 84 PHE A O 1
ATOM 691 N N . ILE A 1 85 ? 11.389 2.543 -9.969 1.00 85.69 85 ILE A N 1
ATOM 692 C CA . ILE A 1 85 ? 12.468 3.471 -10.281 1.00 85.69 85 ILE A CA 1
ATOM 693 C C . ILE A 1 85 ? 12.560 3.586 -11.803 1.00 85.69 85 ILE A C 1
ATOM 695 O O . ILE A 1 85 ? 12.732 2.587 -12.503 1.00 85.69 85 ILE A O 1
ATOM 699 N N . GLY A 1 86 ? 12.469 4.814 -12.319 1.00 80.62 86 GLY A N 1
ATOM 700 C CA . GLY A 1 86 ? 12.359 5.082 -13.757 1.00 80.62 86 GLY A CA 1
ATOM 701 C C . GLY A 1 86 ? 13.400 4.361 -14.623 1.00 80.62 86 GLY A C 1
ATOM 702 O O . GLY A 1 86 ? 13.029 3.765 -15.630 1.00 80.62 86 GLY A O 1
ATOM 703 N N . TYR A 1 87 ? 14.673 4.334 -14.205 1.00 80.00 87 TYR A N 1
ATOM 704 C CA . TYR A 1 87 ? 15.740 3.679 -14.977 1.00 80.00 87 TYR A CA 1
ATOM 705 C C . TYR A 1 87 ? 15.653 2.144 -14.983 1.00 80.00 87 TYR A C 1
ATOM 707 O O . TYR A 1 87 ? 16.153 1.524 -15.909 1.00 80.00 87 TYR A O 1
ATOM 715 N N . LYS A 1 88 ? 15.021 1.509 -13.985 1.00 71.81 88 LYS A N 1
ATOM 716 C CA . LYS A 1 88 ? 14.828 0.046 -13.972 1.00 71.81 88 LYS A CA 1
ATOM 717 C C . LYS A 1 88 ? 13.649 -0.382 -14.847 1.00 71.81 88 LYS A C 1
ATOM 719 O O . LYS A 1 88 ? 13.594 -1.507 -15.334 1.00 71.81 88 LYS A O 1
ATOM 724 N N . SER A 1 89 ? 12.686 0.517 -15.053 1.00 67.56 89 SER A N 1
ATOM 725 C CA . SER A 1 89 ? 11.475 0.257 -15.839 1.00 67.56 89 SER A CA 1
ATOM 726 C C . SER A 1 89 ? 11.769 0.027 -17.329 1.00 67.56 89 SER A C 1
ATOM 728 O O . SER A 1 89 ? 11.087 -0.774 -17.975 1.00 67.56 89 SER A O 1
ATOM 730 N N . SER A 1 90 ? 12.811 0.667 -17.877 1.00 66.44 90 SER A N 1
ATOM 731 C CA . SER A 1 90 ? 13.241 0.463 -19.270 1.00 66.44 90 SER A CA 1
ATOM 732 C C . SER A 1 90 ? 13.747 -0.952 -19.541 1.00 66.44 90 SER A C 1
ATOM 734 O O . SER A 1 90 ? 13.591 -1.450 -20.655 1.00 66.44 90 SER A O 1
ATOM 736 N N . ASP A 1 91 ? 14.282 -1.617 -18.519 1.00 64.25 91 ASP A N 1
ATOM 737 C CA . ASP A 1 91 ? 14.898 -2.937 -18.653 1.00 64.25 91 ASP A CA 1
ATOM 738 C C . ASP A 1 91 ? 13.864 -4.070 -18.624 1.00 64.25 91 ASP A C 1
ATOM 740 O O . ASP A 1 91 ? 14.168 -5.202 -19.006 1.00 64.25 91 ASP A O 1
ATOM 744 N N . LEU A 1 92 ? 12.622 -3.785 -18.202 1.00 66.31 92 LEU A N 1
ATOM 745 C CA . LEU A 1 92 ? 11.552 -4.782 -18.159 1.00 66.31 92 LEU A CA 1
ATOM 746 C C . LEU A 1 92 ? 10.182 -4.237 -18.622 1.00 66.31 92 LEU A C 1
ATOM 748 O O . LEU A 1 92 ? 9.198 -4.289 -17.880 1.00 66.31 92 LEU A O 1
ATOM 752 N N . PRO A 1 93 ? 10.032 -3.819 -19.897 1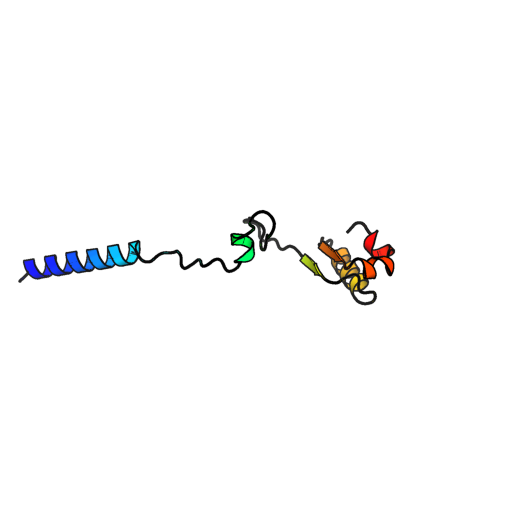.00 61.56 93 PRO A N 1
ATOM 753 C CA . PRO A 1 93 ? 8.802 -3.185 -20.391 1.00 61.56 93 PRO A CA 1
ATOM 754 C C . PRO A 1 93 ? 7.556 -4.074 -20.274 1.00 61.56 93 PRO A C 1
ATOM 756 O O . PRO A 1 93 ? 6.427 -3.588 -20.230 1.00 61.56 93 PRO A O 1
ATOM 759 N N . ARG A 1 94 ? 7.746 -5.401 -20.251 1.00 63.56 94 ARG A N 1
ATOM 760 C CA . ARG A 1 94 ? 6.659 -6.385 -20.216 1.00 63.56 94 ARG A CA 1
ATOM 761 C C . ARG A 1 94 ? 5.960 -6.452 -18.857 1.00 63.56 94 ARG A C 1
ATOM 763 O O . ARG A 1 94 ? 4.763 -6.725 -18.837 1.00 63.56 94 ARG A O 1
ATOM 770 N N . CYS A 1 95 ? 6.663 -6.212 -17.744 1.00 63.31 95 CYS A N 1
ATOM 771 C CA . CYS A 1 95 ? 6.009 -6.166 -16.432 1.00 63.31 95 CYS A CA 1
ATOM 772 C C . CYS A 1 95 ? 5.272 -4.841 -16.228 1.00 63.31 95 CYS A C 1
ATOM 774 O O . CYS A 1 95 ? 4.171 -4.851 -15.695 1.00 63.31 95 CYS A O 1
ATOM 776 N N . CYS A 1 96 ? 5.819 -3.733 -16.73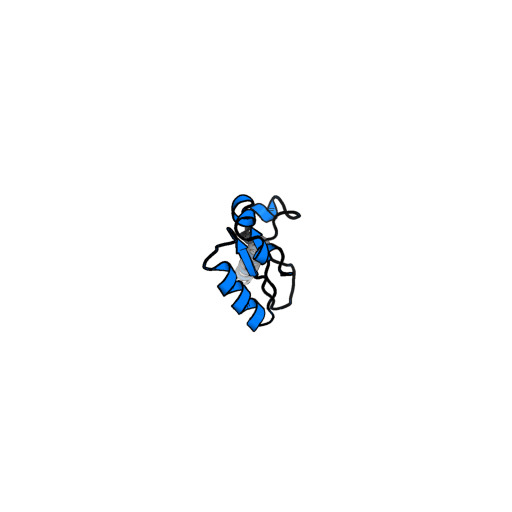6 1.00 59.97 96 CYS A N 1
ATOM 777 C CA . CYS A 1 96 ? 5.214 -2.404 -16.623 1.00 59.97 96 CYS A CA 1
ATOM 778 C C . CYS A 1 96 ? 3.963 -2.225 -17.502 1.00 59.97 96 CYS A C 1
ATOM 780 O O . CYS A 1 96 ? 3.165 -1.331 -17.253 1.00 59.97 96 CYS A O 1
ATOM 782 N N . LYS A 1 97 ? 3.790 -3.062 -18.536 1.00 58.06 97 LYS A N 1
ATOM 783 C CA . LYS A 1 97 ? 2.619 -3.059 -19.435 1.00 58.06 97 LYS A CA 1
ATOM 784 C C . LYS A 1 97 ? 1.555 -4.099 -19.089 1.00 58.06 97 LYS A C 1
ATOM 786 O O . LYS A 1 97 ? 0.498 -4.107 -19.716 1.00 58.06 97 LYS A O 1
ATOM 791 N N . LYS A 1 98 ? 1.824 -5.012 -18.151 1.00 53.88 98 LYS A N 1
ATOM 792 C CA . LYS A 1 98 ? 0.763 -5.879 -17.631 1.00 53.88 98 LYS A CA 1
ATOM 793 C C . LYS A 1 98 ? -0.173 -4.972 -16.842 1.00 53.88 98 LYS A C 1
ATOM 795 O O . LYS A 1 98 ? 0.302 -4.271 -15.959 1.00 53.88 98 LYS A O 1
ATOM 800 N N . ASN A 1 99 ? -1.459 -4.970 -17.193 1.00 46.38 99 ASN A N 1
ATOM 801 C CA . ASN A 1 99 ? -2.499 -4.323 -16.396 1.00 46.38 99 ASN A CA 1
ATOM 802 C C . ASN A 1 99 ? -2.480 -4.963 -15.000 1.00 46.38 99 ASN A C 1
ATOM 804 O O . ASN A 1 99 ? -3.021 -6.053 -14.812 1.00 46.38 99 ASN A O 1
ATOM 808 N N . LEU A 1 100 ? -1.731 -4.327 -14.103 1.00 46.22 100 LEU A N 1
ATOM 809 C CA . LEU A 1 100 ? -1.665 -4.561 -12.667 1.00 46.22 100 LEU A CA 1
ATOM 810 C C . LEU A 1 100 ? -2.963 -4.088 -12.008 1.00 46.22 100 LEU A C 1
ATOM 812 O O . LEU A 1 100 ? -3.499 -3.049 -12.458 1.00 46.22 100 LEU A O 1
#

Foldseek 3Di:
DVVVVVVVVVVVVVVVVCVVVVPPPVVPPPPCVPCVVPVPPDDPDDPDPDPDDAAEEEADDDPPPNVVVVVVCVVVVHDHYYHYDPVRCVVCVPSVPPPD

pLDDT: mean 82.26, std 14.07, range [46.22, 97.44]

InterPro domains:
  IPR002509 NodB homology domain [PF01522] (46-90)
  IPR002509 NodB homology domain [PS51677] (51-100)
  IPR011330 Glycoside hydrolase/deacetylase, beta/alpha-barrel [SSF88713] (36-90)
  IPR050248 Polysaccharide deacetylase, ArnD subfamily [PTHR10587] (35-93)